Protein AF-W2XSY4-F1 (afdb_monomer_lite)

Structure (mmCIF, N/CA/C/O backbone):
data_AF-W2XSY4-F1
#
_entry.id   AF-W2XSY4-F1
#
loop_
_atom_site.group_PDB
_atom_site.id
_atom_site.type_symbol
_atom_site.label_atom_id
_atom_site.label_alt_id
_atom_site.label_comp_id
_atom_site.label_asym_id
_atom_site.label_entity_id
_atom_site.label_seq_id
_atom_site.pdbx_PDB_ins_code
_atom_site.Cartn_x
_atom_site.Cartn_y
_atom_site.Cartn_z
_atom_site.occupancy
_atom_site.B_iso_or_equiv
_atom_site.auth_seq_id
_atom_site.auth_comp_id
_atom_site.auth_asym_id
_atom_site.auth_atom_id
_atom_site.pdbx_PDB_model_num
ATOM 1 N N . MET A 1 1 ? 10.061 4.497 18.910 1.00 42.81 1 MET A N 1
ATOM 2 C CA . MET A 1 1 ? 10.082 4.795 17.462 1.00 42.81 1 MET A CA 1
ATOM 3 C C . MET A 1 1 ? 9.005 5.831 17.187 1.00 42.81 1 MET A C 1
ATOM 5 O O . MET A 1 1 ? 7.847 5.555 17.443 1.00 42.81 1 MET A O 1
ATOM 9 N N . LYS A 1 2 ? 9.382 7.058 16.818 1.00 44.31 2 LYS A N 1
ATOM 10 C CA . LYS A 1 2 ? 8.484 8.232 16.800 1.00 44.31 2 LYS A CA 1
ATOM 11 C C . LYS A 1 2 ? 8.533 8.938 15.436 1.00 44.31 2 LYS A C 1
ATOM 13 O O . LYS A 1 2 ? 8.522 10.159 15.384 1.00 44.31 2 LYS A O 1
ATOM 18 N N . ALA A 1 3 ? 8.718 8.182 14.350 1.00 49.31 3 ALA A N 1
ATOM 19 C CA . ALA A 1 3 ? 9.188 8.763 13.091 1.00 49.31 3 ALA A CA 1
ATOM 20 C C . ALA A 1 3 ? 8.072 9.229 12.148 1.00 49.31 3 ALA A C 1
ATOM 22 O O . ALA A 1 3 ? 8.229 10.261 11.520 1.00 49.31 3 ALA A O 1
ATOM 23 N N . TYR A 1 4 ? 6.918 8.574 12.083 1.00 55.25 4 TYR A N 1
ATOM 24 C CA . TYR A 1 4 ? 5.800 9.059 11.273 1.00 55.25 4 TYR A CA 1
ATOM 25 C C . TYR A 1 4 ? 4.529 8.639 11.991 1.00 55.25 4 TYR A C 1
ATOM 27 O O . TYR A 1 4 ? 4.408 7.477 12.357 1.00 55.25 4 TYR A O 1
ATOM 35 N N . ARG A 1 5 ? 3.583 9.553 12.234 1.00 62.94 5 ARG A N 1
ATOM 36 C CA . ARG A 1 5 ? 2.268 9.241 12.835 1.00 62.94 5 ARG A CA 1
ATOM 37 C C . ARG A 1 5 ? 1.400 8.366 11.911 1.00 62.94 5 ARG A C 1
ATOM 39 O O . ARG A 1 5 ? 0.196 8.592 11.821 1.00 62.94 5 ARG A O 1
ATOM 46 N N . LEU A 1 6 ? 1.984 7.468 11.122 1.00 6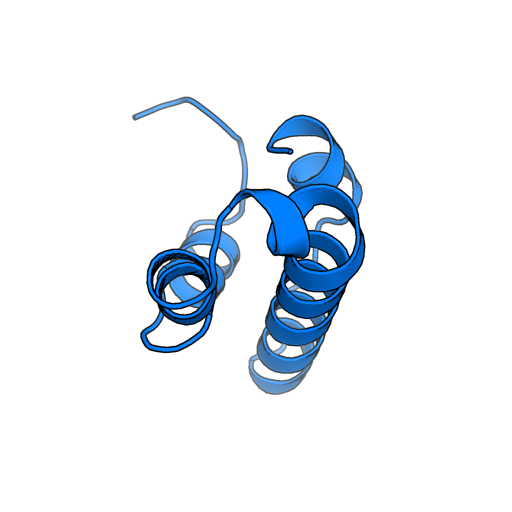3.38 6 LEU A N 1
ATOM 47 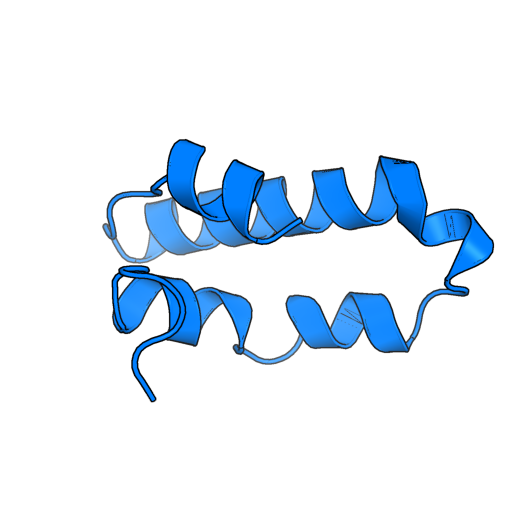C CA . LEU A 1 6 ? 1.245 6.428 10.417 1.00 63.38 6 LEU A CA 1
ATOM 48 C C . LEU A 1 6 ? 0.448 5.669 11.482 1.00 63.38 6 LEU A C 1
ATOM 50 O O . LEU A 1 6 ? 0.959 5.461 12.582 1.00 63.38 6 LEU A O 1
ATOM 54 N N . LEU A 1 7 ? -0.824 5.367 11.204 1.00 66.50 7 LEU A N 1
ATOM 55 C CA . LEU A 1 7 ? -1.559 4.467 12.092 1.00 66.50 7 LEU A CA 1
ATOM 56 C C . LEU A 1 7 ? -0.755 3.165 12.163 1.00 66.50 7 LEU A C 1
ATOM 58 O O . LEU A 1 7 ? -0.281 2.713 11.120 1.00 66.50 7 LEU A O 1
ATOM 62 N N . ASP A 1 8 ? -0.595 2.596 13.357 1.00 69.75 8 ASP A N 1
ATOM 63 C CA . ASP A 1 8 ? 0.121 1.328 13.544 1.00 69.75 8 ASP A CA 1
ATOM 64 C C . ASP A 1 8 ? -0.438 0.254 12.596 1.00 69.75 8 ASP A C 1
ATOM 66 O O . ASP A 1 8 ? 0.329 -0.414 11.914 1.00 69.75 8 ASP A O 1
ATOM 70 N N . ASP A 1 9 ? -1.760 0.219 12.397 1.00 73.50 9 ASP A N 1
ATOM 71 C CA . ASP A 1 9 ? -2.430 -0.626 11.401 1.00 73.50 9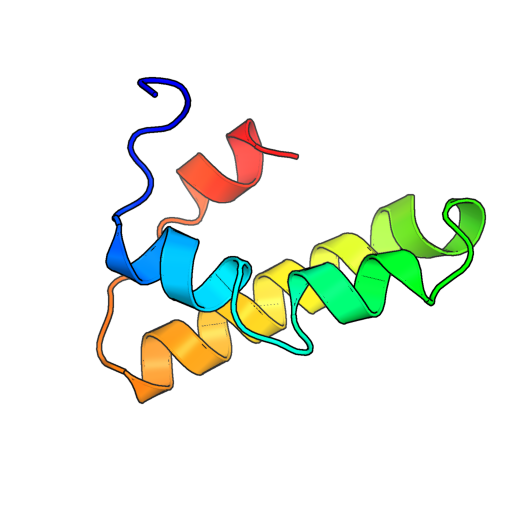 ASP A CA 1
ATOM 72 C C . ASP A 1 9 ? -1.983 -0.364 9.954 1.00 73.50 9 ASP A C 1
ATOM 74 O O . ASP A 1 9 ? -1.822 -1.282 9.153 1.00 73.50 9 ASP A O 1
ATOM 78 N N . GLU A 1 10 ? -1.792 0.901 9.585 1.00 74.06 10 GLU A N 1
ATOM 79 C CA . GLU A 1 10 ? -1.394 1.308 8.237 1.00 74.06 10 GLU A CA 1
ATOM 80 C C . GLU A 1 10 ? 0.081 0.961 7.973 1.00 74.06 10 GLU A C 1
ATOM 82 O O . GLU A 1 10 ? 0.441 0.525 6.875 1.00 74.06 10 GLU A O 1
ATOM 87 N N . ALA A 1 11 ? 0.923 1.108 9.001 1.00 74.50 11 ALA A N 1
ATOM 88 C CA . ALA A 1 11 ? 2.315 0.680 8.990 1.00 74.50 11 ALA A CA 1
ATOM 89 C C . ALA A 1 11 ? 2.429 -0.851 8.959 1.00 74.50 11 ALA A C 1
ATOM 91 O O . ALA A 1 11 ? 3.207 -1.374 8.166 1.00 74.50 11 ALA A O 1
ATOM 92 N N . GLU A 1 12 ? 1.605 -1.570 9.724 1.00 79.00 12 GLU A N 1
ATOM 93 C CA . GLU A 1 12 ? 1.525 -3.033 9.714 1.00 79.00 12 GLU A CA 1
ATOM 94 C C . GLU A 1 12 ? 1.115 -3.550 8.328 1.00 79.00 12 GLU A C 1
ATOM 96 O O . GLU A 1 12 ? 1.719 -4.482 7.804 1.00 79.00 12 GLU A O 1
ATOM 101 N N . ILE A 1 13 ? 0.149 -2.901 7.666 1.00 79.06 13 ILE A N 1
ATOM 102 C CA . ILE A 1 13 ? -0.253 -3.238 6.290 1.00 79.06 13 ILE A CA 1
ATOM 103 C C . ILE A 1 13 ? 0.895 -3.031 5.297 1.00 79.06 13 ILE A C 1
ATOM 105 O O . ILE A 1 13 ? 1.046 -3.819 4.361 1.00 79.06 13 ILE A O 1
ATOM 109 N N . ALA A 1 14 ? 1.685 -1.971 5.461 1.00 74.12 14 ALA A N 1
ATOM 110 C CA . ALA A 1 14 ? 2.818 -1.699 4.584 1.00 74.12 14 ALA A CA 1
ATOM 111 C C . ALA A 1 14 ? 4.004 -2.636 4.844 1.00 74.12 14 ALA A C 1
ATOM 113 O O . ALA A 1 14 ? 4.661 -3.066 3.894 1.00 74.12 14 ALA A O 1
ATOM 114 N N . MET A 1 15 ? 4.249 -2.968 6.113 1.00 77.12 15 MET A N 1
ATOM 115 C CA . MET A 1 15 ? 5.243 -3.945 6.557 1.00 77.12 15 MET A CA 1
ATOM 116 C C . MET A 1 15 ? 4.797 -5.393 6.325 1.00 77.12 15 MET A C 1
ATOM 118 O O . MET A 1 15 ? 5.611 -6.307 6.431 1.00 77.12 15 MET A O 1
ATOM 122 N N . ALA A 1 16 ? 3.530 -5.619 5.967 1.00 77.25 16 ALA A N 1
ATOM 123 C CA . ALA A 1 16 ? 3.031 -6.940 5.635 1.00 77.25 16 ALA A CA 1
ATOM 124 C C . ALA A 1 16 ? 3.783 -7.532 4.435 1.00 77.25 16 ALA A C 1
ATOM 126 O O . ALA A 1 16 ? 4.103 -6.854 3.448 1.00 77.25 16 ALA A O 1
ATOM 127 N N . PHE A 1 17 ? 4.000 -8.844 4.509 1.00 66.38 17 PHE A N 1
ATOM 128 C CA . PHE A 1 17 ? 4.705 -9.605 3.489 1.00 66.38 17 PHE A CA 1
ATOM 129 C C . PHE A 1 17 ? 4.102 -9.373 2.089 1.00 66.38 17 PHE A C 1
ATOM 131 O O . PHE A 1 17 ? 2.879 -9.429 1.889 1.00 66.38 17 PHE A O 1
ATOM 138 N N . GLY A 1 18 ? 4.969 -9.080 1.115 1.00 68.81 18 GLY A N 1
ATOM 139 C CA . GLY A 1 18 ? 4.594 -8.824 -0.277 1.00 68.81 18 GLY A CA 1
ATOM 140 C C . GLY A 1 18 ? 4.108 -7.402 -0.607 1.00 68.81 18 GLY A C 1
ATOM 141 O O . GLY A 1 18 ? 3.513 -7.212 -1.677 1.00 68.81 18 GLY A O 1
ATOM 142 N N . VAL A 1 19 ? 4.314 -6.414 0.276 1.00 74.19 19 VAL A N 1
ATOM 143 C CA . VAL A 1 19 ? 4.090 -4.979 -0.011 1.00 74.19 19 VAL A CA 1
ATOM 144 C C . VAL A 1 19 ? 5.423 -4.235 -0.129 1.00 74.19 19 VAL A C 1
ATOM 146 O O . VAL A 1 19 ? 5.889 -4.047 -1.251 1.00 74.19 19 VAL A O 1
ATOM 149 N N . LEU A 1 20 ? 6.059 -3.866 0.991 1.00 69.38 20 LEU A N 1
ATOM 150 C CA . LEU A 1 20 ? 7.418 -3.301 0.990 1.00 69.38 20 LEU A CA 1
ATOM 151 C C . LEU A 1 20 ? 8.459 -4.327 0.524 1.00 69.38 20 LEU A C 1
ATOM 153 O O . LEU A 1 20 ? 9.375 -3.984 -0.212 1.00 69.38 20 LEU A O 1
ATOM 157 N N . ASP A 1 21 ? 8.262 -5.595 0.875 1.00 69.38 21 ASP A N 1
ATOM 158 C CA . ASP A 1 21 ? 9.121 -6.710 0.464 1.00 69.38 21 ASP A CA 1
ATOM 159 C C . ASP A 1 21 ? 9.179 -6.895 -1.068 1.00 69.38 21 ASP A C 1
ATOM 161 O O . ASP A 1 21 ? 10.229 -7.170 -1.630 1.00 69.38 21 ASP A O 1
ATOM 165 N N . MET A 1 22 ? 8.100 -6.606 -1.807 1.00 66.81 22 MET A N 1
ATOM 166 C CA . MET A 1 22 ? 8.164 -6.655 -3.278 1.00 66.81 22 MET A CA 1
ATOM 167 C C . MET A 1 22 ? 9.039 -5.548 -3.885 1.00 66.81 22 MET A C 1
ATOM 169 O O . MET A 1 22 ? 9.466 -5.679 -5.030 1.00 66.81 22 MET A O 1
ATOM 173 N N . LEU A 1 23 ? 9.329 -4.473 -3.144 1.00 65.50 23 LEU A N 1
ATOM 174 C CA . LEU A 1 23 ? 10.291 -3.464 -3.584 1.00 65.50 23 LEU A CA 1
ATOM 175 C C . LEU A 1 23 ? 11.739 -3.895 -3.364 1.00 65.50 23 LEU A C 1
ATOM 177 O O . LEU A 1 23 ? 12.611 -3.392 -4.052 1.00 65.50 23 LEU A O 1
ATOM 181 N N . THR A 1 24 ? 12.042 -4.810 -2.447 1.00 63.34 24 THR A N 1
ATOM 182 C CA . THR A 1 24 ? 13.436 -5.254 -2.263 1.00 63.34 24 THR A CA 1
ATOM 183 C C . THR A 1 24 ? 13.863 -6.226 -3.366 1.00 63.34 24 THR A C 1
ATOM 185 O O . THR A 1 24 ? 15.038 -6.291 -3.713 1.00 63.34 24 THR A O 1
ATOM 188 N N . VAL A 1 25 ? 12.897 -6.935 -3.961 1.00 65.12 25 VAL A N 1
ATOM 189 C CA . VAL A 1 25 ? 13.109 -7.889 -5.063 1.00 65.12 25 VAL A CA 1
ATOM 190 C C . VAL A 1 25 ? 13.256 -7.185 -6.421 1.00 65.12 25 VAL A C 1
ATOM 192 O O . VAL A 1 25 ? 13.856 -7.730 -7.348 1.00 65.12 25 VAL A O 1
ATOM 195 N N . VAL A 1 26 ? 12.720 -5.970 -6.571 1.00 62.34 26 VAL A N 1
ATOM 196 C CA . VAL A 1 26 ? 12.803 -5.207 -7.825 1.00 62.34 26 VAL A CA 1
ATOM 197 C C . VAL A 1 26 ? 14.030 -4.291 -7.799 1.00 62.34 26 VAL A C 1
ATOM 199 O O . VAL A 1 26 ? 14.357 -3.670 -6.797 1.00 62.34 26 VAL A O 1
ATOM 202 N N . ASN A 1 27 ? 14.728 -4.200 -8.931 1.00 60.50 27 ASN A N 1
ATOM 203 C CA . ASN A 1 27 ? 15.932 -3.382 -9.068 1.00 60.50 27 ASN A CA 1
ATOM 204 C C . ASN A 1 27 ? 15.610 -1.901 -8.730 1.00 60.50 27 ASN A C 1
ATOM 206 O O . ASN A 1 27 ? 14.704 -1.350 -9.368 1.00 60.50 27 ASN A O 1
ATOM 210 N N . PRO A 1 28 ? 16.300 -1.245 -7.771 1.00 62.12 28 PRO A N 1
ATOM 211 C CA . PRO A 1 28 ? 15.959 0.094 -7.264 1.00 62.12 28 PRO A CA 1
ATOM 212 C C . PRO A 1 28 ? 15.831 1.167 -8.351 1.00 62.12 28 PRO A C 1
ATOM 214 O O . PRO A 1 28 ? 14.972 2.042 -8.260 1.00 62.12 28 PRO A O 1
ATOM 217 N N . ASP A 1 29 ? 16.589 1.037 -9.437 1.00 64.81 29 ASP A N 1
ATOM 218 C CA . ASP A 1 29 ? 16.536 1.938 -10.593 1.00 64.81 29 ASP A CA 1
ATOM 219 C C . ASP A 1 29 ? 15.167 1.919 -11.313 1.00 64.81 29 ASP A C 1
ATOM 221 O O . ASP A 1 29 ? 14.678 2.928 -11.818 1.00 64.81 29 ASP A O 1
ATOM 225 N N . LYS A 1 30 ? 14.465 0.776 -11.275 1.00 59.47 30 LYS A N 1
ATOM 226 C CA . LYS A 1 30 ? 13.112 0.611 -11.842 1.00 59.47 30 LYS A CA 1
ATOM 227 C C . LYS A 1 30 ? 11.992 0.948 -10.851 1.00 59.47 30 LYS A C 1
ATOM 229 O O . LYS A 1 30 ? 10.824 1.021 -11.247 1.00 59.47 30 LYS A O 1
ATOM 234 N N . ILE A 1 31 ? 12.320 1.157 -9.575 1.00 62.97 31 ILE A N 1
ATOM 235 C CA . ILE A 1 31 ? 11.347 1.389 -8.498 1.00 62.97 31 ILE A CA 1
ATOM 236 C C . ILE A 1 31 ? 10.935 2.848 -8.393 1.00 62.97 31 ILE A C 1
ATOM 238 O O . ILE A 1 31 ? 9.771 3.106 -8.074 1.00 62.97 31 ILE A O 1
ATOM 242 N N . SER A 1 32 ? 11.844 3.779 -8.691 1.00 63.06 32 SER A N 1
ATOM 243 C CA . SER A 1 32 ? 11.727 5.188 -8.294 1.00 63.06 32 SER A CA 1
ATOM 244 C C . SER A 1 32 ? 10.405 5.862 -8.663 1.00 63.06 32 SER A C 1
ATOM 246 O O . SER A 1 32 ? 9.926 6.702 -7.910 1.00 63.06 32 SER A O 1
ATOM 248 N N . VAL A 1 33 ? 9.753 5.464 -9.762 1.00 65.94 33 VAL A N 1
ATOM 249 C CA . VAL A 1 33 ? 8.436 6.016 -10.135 1.00 65.94 33 VAL A CA 1
ATOM 250 C C . VAL A 1 33 ? 7.327 4.963 -10.098 1.00 65.94 33 VAL A C 1
ATOM 252 O O . VAL A 1 33 ? 6.275 5.186 -9.497 1.00 65.94 33 VAL A O 1
ATOM 255 N N . ARG A 1 34 ? 7.537 3.794 -10.717 1.00 71.06 34 ARG A N 1
ATOM 256 C CA . ARG A 1 34 ? 6.484 2.769 -10.843 1.00 71.06 34 ARG A CA 1
ATOM 257 C C . ARG A 1 34 ? 6.328 1.908 -9.593 1.00 71.06 34 ARG A C 1
ATOM 259 O O . ARG A 1 34 ? 5.199 1.587 -9.232 1.00 71.06 34 ARG A O 1
ATOM 266 N N . GLY A 1 35 ? 7.427 1.566 -8.923 1.00 75.88 35 GLY A N 1
ATOM 267 C CA . GLY A 1 35 ? 7.398 0.737 -7.715 1.00 75.88 35 GLY A CA 1
ATOM 268 C C . GLY A 1 35 ? 6.731 1.461 -6.548 1.00 75.88 35 GLY A C 1
ATOM 269 O O . GLY A 1 35 ? 5.830 0.917 -5.914 1.00 75.88 35 GLY A O 1
ATOM 270 N N . VAL A 1 36 ? 7.086 2.730 -6.332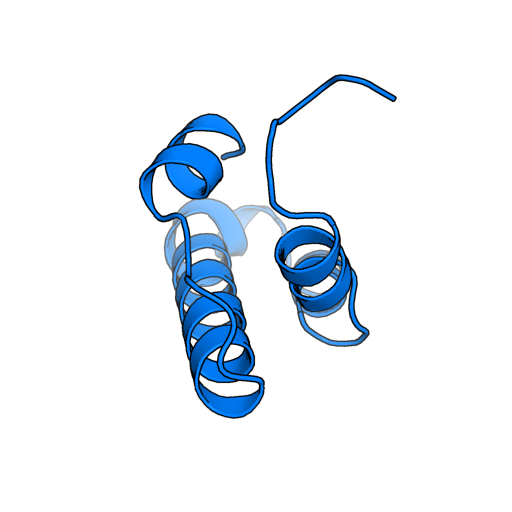 1.00 77.38 36 VAL A N 1
ATOM 271 C CA . VAL A 1 36 ? 6.481 3.562 -5.278 1.00 77.38 36 VAL A CA 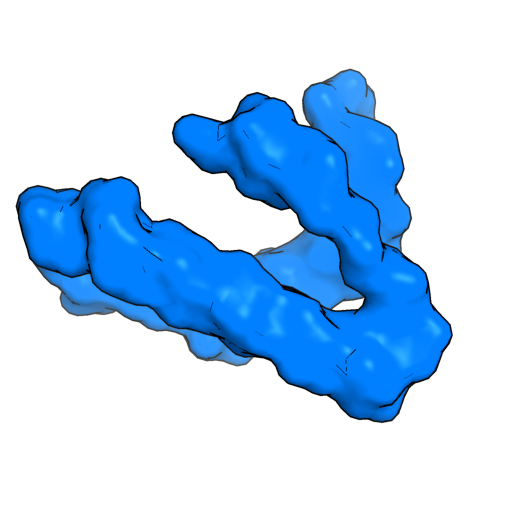1
ATOM 272 C C . VAL A 1 36 ? 4.982 3.765 -5.504 1.00 77.38 36 VAL A C 1
ATOM 274 O O . VAL A 1 36 ? 4.182 3.615 -4.578 1.00 77.38 36 VAL A O 1
ATOM 277 N N . ALA A 1 37 ? 4.577 4.075 -6.740 1.00 79.94 37 ALA A N 1
ATOM 278 C CA . ALA A 1 37 ? 3.167 4.222 -7.093 1.00 79.94 37 ALA A CA 1
ATOM 279 C C . ALA A 1 37 ? 2.388 2.917 -6.873 1.00 79.94 37 ALA A C 1
ATOM 281 O O . ALA A 1 37 ? 1.283 2.936 -6.326 1.00 79.94 37 ALA A O 1
ATOM 282 N N . TRP A 1 38 ? 2.985 1.782 -7.241 1.00 82.19 38 TRP A N 1
ATOM 283 C CA . TRP A 1 38 ? 2.394 0.467 -7.038 1.00 82.19 38 TRP A CA 1
ATOM 284 C C . TRP A 1 38 ? 2.251 0.117 -5.549 1.00 82.19 38 TRP A C 1
ATOM 286 O O . TRP A 1 38 ? 1.182 -0.333 -5.137 1.00 82.19 38 TRP A O 1
ATOM 296 N N . VAL A 1 39 ? 3.255 0.406 -4.710 1.00 79.81 39 VAL A 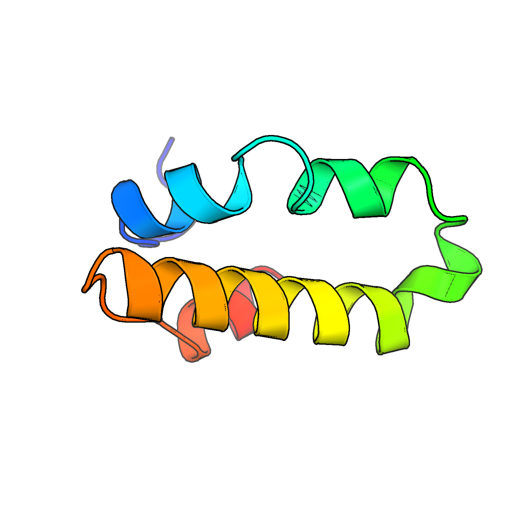N 1
ATOM 297 C CA . VAL A 1 39 ? 3.157 0.180 -3.256 1.00 79.81 39 VAL A CA 1
ATOM 298 C C . VAL A 1 39 ? 2.085 1.055 -2.628 1.00 79.81 39 VAL A C 1
ATOM 300 O O . VAL A 1 39 ? 1.243 0.544 -1.891 1.00 79.81 39 VAL A O 1
ATOM 303 N N . LYS A 1 40 ? 2.028 2.346 -2.974 1.00 81.06 40 LYS A N 1
ATOM 304 C CA . LYS A 1 40 ? 0.957 3.241 -2.505 1.00 81.06 40 LYS A CA 1
ATOM 305 C C . LYS A 1 40 ? -0.428 2.712 -2.900 1.00 81.06 40 LYS A C 1
ATOM 307 O O . LYS A 1 40 ? -1.344 2.728 -2.077 1.00 81.06 40 LYS A O 1
ATOM 312 N N . ALA A 1 41 ? -0.579 2.184 -4.117 1.00 83.19 41 ALA A N 1
ATOM 313 C CA . ALA A 1 41 ? -1.824 1.561 -4.569 1.00 83.19 41 ALA A CA 1
ATOM 314 C C . ALA A 1 41 ? -2.164 0.279 -3.788 1.00 83.19 41 ALA A C 1
ATOM 316 O O . ALA A 1 41 ? -3.318 0.088 -3.400 1.00 83.19 41 ALA A O 1
ATOM 317 N N . LYS A 1 42 ? -1.173 -0.573 -3.501 1.00 84.06 42 LYS A N 1
ATOM 318 C CA . LYS A 1 42 ? -1.368 -1.829 -2.764 1.00 84.06 42 LYS A CA 1
ATOM 319 C C . LYS A 1 42 ? -1.704 -1.598 -1.291 1.00 84.06 42 LYS A C 1
ATOM 321 O O . LYS A 1 42 ? -2.616 -2.240 -0.774 1.00 84.06 42 LYS A O 1
ATOM 326 N N . ILE A 1 43 ? -1.045 -0.635 -0.643 1.00 82.25 43 ILE A N 1
ATOM 327 C CA . ILE A 1 43 ? -1.378 -0.206 0.723 1.00 82.25 43 ILE A CA 1
ATOM 328 C C . ILE A 1 43 ? -2.809 0.330 0.752 1.00 82.25 43 ILE A C 1
ATOM 330 O O . ILE A 1 43 ? -3.598 -0.110 1.582 1.00 82.25 43 ILE A O 1
ATOM 334 N N . LYS A 1 44 ? -3.190 1.197 -0.198 1.00 83.62 44 LYS A N 1
ATOM 335 C CA . LYS A 1 44 ? -4.563 1.713 -0.299 1.00 83.62 44 LYS A CA 1
ATOM 336 C C . LYS A 1 44 ? -5.595 0.591 -0.470 1.00 83.62 44 LYS A C 1
ATOM 338 O O . LYS A 1 44 ? -6.632 0.624 0.187 1.00 83.62 44 LYS A O 1
ATOM 343 N N . GLN A 1 45 ? -5.319 -0.400 -1.321 1.00 85.12 45 GLN A N 1
ATOM 344 C CA . GLN A 1 45 ? -6.201 -1.554 -1.519 1.00 85.12 45 GLN A CA 1
ATOM 345 C C . GLN A 1 45 ? -6.380 -2.355 -0.223 1.00 85.12 45 GLN A C 1
ATOM 347 O O . GLN A 1 45 ? -7.506 -2.670 0.155 1.00 85.12 45 GLN A O 1
ATOM 352 N N . ARG A 1 46 ? -5.284 -2.659 0.482 1.00 84.12 46 ARG A N 1
ATOM 353 C CA . ARG A 1 46 ? -5.338 -3.429 1.732 1.00 84.12 46 ARG A CA 1
ATOM 354 C C . ARG A 1 46 ? -5.950 -2.650 2.893 1.00 84.12 46 ARG A C 1
ATOM 356 O O . ARG A 1 46 ? -6.675 -3.245 3.681 1.00 84.12 46 ARG A O 1
ATOM 363 N N . CYS A 1 47 ? -5.726 -1.340 2.957 1.00 83.88 47 CYS A N 1
ATOM 364 C CA . CYS A 1 47 ? -6.422 -0.453 3.887 1.00 83.88 47 CYS A CA 1
ATOM 365 C C . CYS A 1 47 ? -7.935 -0.508 3.651 1.00 83.88 47 CYS A C 1
ATOM 367 O O . CYS A 1 47 ? -8.683 -0.746 4.591 1.00 83.88 47 CYS A O 1
ATOM 369 N N . GLY A 1 48 ? -8.381 -0.411 2.391 1.00 83.81 48 GLY A N 1
ATOM 370 C CA . GLY A 1 48 ? -9.795 -0.564 2.035 1.00 83.81 48 GLY A CA 1
ATOM 371 C C . GLY A 1 48 ? -10.376 -1.927 2.426 1.00 83.81 48 GLY A C 1
ATOM 372 O O . GLY A 1 48 ? -11.475 -1.983 2.962 1.00 83.81 48 GLY A O 1
ATOM 373 N N . ALA A 1 49 ? -9.623 -3.014 2.229 1.00 84.44 49 ALA A N 1
ATOM 374 C CA . ALA A 1 49 ? -10.052 -4.362 2.613 1.00 84.44 49 ALA A CA 1
ATOM 375 C C . ALA A 1 49 ? -10.144 -4.566 4.137 1.00 84.44 49 ALA A C 1
ATOM 377 O O . ALA A 1 49 ? -11.026 -5.282 4.599 1.00 84.44 49 ALA A O 1
ATOM 378 N N . LYS A 1 50 ? -9.252 -3.940 4.918 1.00 81.31 50 LYS A N 1
ATOM 379 C CA . LYS A 1 50 ? -9.277 -3.977 6.391 1.00 81.31 50 LYS A CA 1
ATOM 380 C C . LYS A 1 50 ? -10.185 -2.902 7.018 1.00 81.31 50 LYS A C 1
ATOM 382 O O . LYS A 1 50 ? -10.342 -2.892 8.232 1.00 81.31 50 LYS A O 1
ATOM 387 N N . GLY A 1 51 ? -10.758 -1.989 6.228 1.00 81.44 51 GLY A N 1
ATOM 388 C CA . GLY A 1 51 ? -11.527 -0.846 6.740 1.00 81.44 51 GLY A CA 1
ATOM 389 C C . GLY A 1 51 ? -10.676 0.226 7.440 1.00 81.44 51 GLY A C 1
ATOM 390 O O . GLY A 1 51 ? -11.208 1.049 8.179 1.00 81.44 51 GLY A O 1
ATOM 391 N N . VAL A 1 52 ? -9.360 0.228 7.215 1.00 82.12 52 VAL A N 1
ATOM 392 C CA . VAL A 1 52 ? -8.419 1.187 7.812 1.00 82.12 52 VAL A CA 1
ATOM 393 C C . VAL A 1 52 ? -8.353 2.446 6.939 1.00 82.12 52 VAL A C 1
ATOM 395 O O . VAL A 1 52 ? -8.258 2.340 5.711 1.00 82.12 52 VAL A O 1
ATOM 398 N N . PRO A 1 53 ? -8.383 3.658 7.522 1.00 78.69 53 PRO A N 1
ATOM 399 C CA . PRO A 1 53 ? -8.240 4.887 6.754 1.00 78.69 53 PRO A CA 1
ATOM 400 C C . PRO A 1 53 ? -6.824 5.015 6.178 1.00 78.69 53 PRO A C 1
ATOM 402 O O . PRO A 1 53 ? -5.841 4.964 6.905 1.00 78.69 53 PRO A O 1
ATOM 405 N N . TYR A 1 54 ? -6.727 5.220 4.862 1.00 81.44 54 TYR A N 1
ATOM 406 C CA . TYR A 1 54 ? -5.453 5.421 4.166 1.00 81.44 54 TYR A CA 1
ATOM 407 C C . TYR A 1 54 ? -5.003 6.893 4.211 1.00 81.44 54 TYR A C 1
ATOM 409 O O . TYR A 1 54 ? -5.613 7.769 3.589 1.00 81.44 54 TYR A O 1
ATOM 417 N N . SER A 1 55 ? -3.887 7.163 4.885 1.00 80.12 55 SER A N 1
ATOM 418 C CA . SER A 1 55 ? -3.299 8.487 5.098 1.00 80.12 55 SER A CA 1
ATOM 419 C C . SER A 1 55 ? -2.349 8.885 3.961 1.00 80.12 55 SER A C 1
ATOM 421 O O . SER A 1 55 ? -1.123 8.840 4.096 1.00 80.12 55 SER A O 1
ATOM 423 N N . ARG A 1 56 ? -2.893 9.347 2.828 1.00 77.75 56 ARG A N 1
ATOM 424 C CA . ARG A 1 56 ? -2.089 9.715 1.640 1.00 77.75 56 ARG A CA 1
ATOM 425 C C . ARG A 1 56 ? -0.978 10.737 1.931 1.00 77.75 56 ARG A C 1
ATOM 427 O O . ARG A 1 56 ? 0.108 10.625 1.370 1.00 77.75 56 ARG A O 1
ATOM 434 N N . GLU A 1 57 ? -1.234 11.724 2.788 1.00 78.94 57 GLU A N 1
ATOM 435 C CA . GLU A 1 57 ? -0.256 12.770 3.122 1.00 78.94 57 GLU A CA 1
ATOM 436 C C . GLU A 1 57 ? 0.958 12.223 3.875 1.00 78.94 57 GLU A C 1
ATOM 438 O O . GLU A 1 57 ? 2.085 12.623 3.594 1.00 78.94 57 GLU A O 1
ATOM 443 N N . LYS A 1 58 ? 0.753 11.242 4.760 1.00 76.19 58 LYS A N 1
ATOM 444 C CA . LYS A 1 58 ? 1.840 10.599 5.509 1.00 76.19 58 LYS A CA 1
ATOM 445 C C . LYS A 1 58 ? 2.713 9.744 4.589 1.00 76.19 58 LYS A C 1
ATOM 447 O O . LYS A 1 58 ? 3.933 9.832 4.654 1.00 76.19 58 LYS A O 1
ATOM 452 N N . TRP A 1 59 ? 2.106 9.021 3.643 1.00 76.62 59 TRP A N 1
ATOM 453 C CA . TRP A 1 59 ? 2.840 8.294 2.593 1.00 76.62 59 TRP A CA 1
ATOM 454 C C . TRP A 1 59 ? 3.565 9.196 1.591 1.00 76.62 59 TRP A C 1
ATOM 456 O O . TRP A 1 59 ? 4.446 8.724 0.875 1.00 76.62 59 TRP A O 1
ATOM 466 N N . ARG A 1 60 ? 3.178 10.474 1.488 1.00 75.94 60 ARG A N 1
ATOM 467 C CA . ARG A 1 60 ? 3.911 11.484 0.711 1.00 75.94 60 ARG A CA 1
ATOM 468 C C . ARG A 1 60 ? 5.098 12.063 1.485 1.00 75.94 60 ARG A C 1
ATOM 470 O O . ARG A 1 60 ? 6.004 12.564 0.851 1.00 75.94 60 ARG A O 1
ATOM 477 N N . GLN A 1 61 ? 5.080 12.030 2.818 1.00 74.25 61 GLN A N 1
ATOM 478 C CA . GLN A 1 61 ? 6.216 12.458 3.645 1.00 74.25 61 GLN A CA 1
ATOM 479 C C . GLN A 1 61 ? 7.248 11.344 3.859 1.00 74.25 61 GLN A C 1
ATOM 481 O O . GLN A 1 61 ? 8.418 11.637 4.056 1.00 74.25 61 GLN A O 1
ATOM 486 N N . PHE A 1 62 ? 6.815 10.081 3.843 1.00 70.44 62 PHE A N 1
ATOM 487 C CA . PHE A 1 62 ? 7.694 8.920 4.010 1.00 70.44 62 PHE A CA 1
ATOM 488 C C . PHE A 1 62 ? 8.583 8.631 2.785 1.00 70.44 62 PHE A C 1
ATOM 490 O O . PHE A 1 62 ? 9.642 8.028 2.933 1.00 70.44 62 PHE A O 1
ATOM 497 N N . TRP A 1 63 ? 8.132 9.022 1.590 1.00 69.44 63 TRP A N 1
ATOM 498 C CA . TRP A 1 63 ? 8.759 8.736 0.296 1.00 69.44 63 TRP A CA 1
ATOM 499 C C . TRP A 1 63 ? 9.153 10.018 -0.410 1.00 69.44 63 TRP A C 1
ATOM 501 O O . TRP A 1 63 ? 10.274 10.058 -0.953 1.00 69.44 63 TRP A O 1
#

Organism: NCBI:txid1317063

pLDDT: mean 72.37, std 9.76, range [42.81, 85.12]

Secondary structure (DSSP, 8-state):
--S----HHHHHHHHSTTSSHHHHHS-HHHHTTHHHHHHHHHHHHHHHHHT----HHHHHHH-

Foldseek 3Di:
DPDFVQPPVLVCLCVPPPQVVVCVVDDVVVCPPPVLVVSLVSSVVVCVVVVHDRDVVRSVVVD

Radius of gyration: 11.49 Å; chains: 1; bounding box: 28×22×29 Å

Sequence (63 aa):
MKAYRLLDDEAEIAMAFGVLDMLTVVNPDKISVRGVAWVKAKIKQRCGAKGVPYSREKWRQFW